Protein AF-A0A0A9CL65-F1 (afdb_monomer_lite)

Secondary structure (DSSP, 8-state):
-----TT-EE--EEEEEEEEEETTEEEEEEEEEEEEEESSTT-EEEEEEEEEEETTEEEEEEEEEESS---EEEEEEEEE--SSSPPEEEEEEEEE--BGGGBEEEEEEEEEE----

pLDDT: mean 70.3, std 12.45, range [28.8, 86.06]

Structure (mmCIF, N/CA/C/O backbone):
data_AF-A0A0A9CL65-F1
#
_entry.id   AF-A0A0A9CL65-F1
#
loop_
_atom_site.group_PDB
_atom_site.id
_atom_site.type_symbol
_atom_site.label_atom_id
_atom_site.label_alt_id
_atom_site.label_comp_id
_atom_site.label_asym_id
_atom_site.label_entity_id
_atom_site.label_seq_id
_atom_site.pdbx_PDB_ins_code
_atom_site.Cartn_x
_atom_site.Cartn_y
_atom_site.Cartn_z
_atom_site.occupancy
_atom_site.B_iso_or_equiv
_atom_site.auth_seq_id
_atom_site.auth_comp_id
_atom_site.auth_asym_id
_atom_site.auth_atom_id
_atom_site.pdbx_PDB_model_num
ATOM 1 N N . MET A 1 1 ? -2.964 -17.979 -0.341 1.00 28.80 1 MET A N 1
ATOM 2 C CA . MET A 1 1 ? -3.068 -18.185 -1.799 1.00 28.80 1 MET A CA 1
ATOM 3 C C . MET A 1 1 ? -1.833 -17.553 -2.418 1.00 28.80 1 MET A C 1
ATOM 5 O O . MET A 1 1 ? -1.706 -16.342 -2.351 1.00 28.80 1 MET A O 1
ATOM 9 N N . VAL A 1 2 ? -0.875 -18.357 -2.890 1.00 35.28 2 VAL A N 1
ATOM 10 C CA . VAL A 1 2 ? 0.286 -17.848 -3.637 1.00 35.28 2 VAL A CA 1
ATOM 11 C C . VAL A 1 2 ? -0.224 -17.519 -5.031 1.00 35.28 2 VAL A C 1
ATOM 13 O O . VAL A 1 2 ? -0.524 -18.413 -5.819 1.00 35.28 2 VAL A O 1
ATOM 16 N N . GLN A 1 3 ? -0.434 -16.235 -5.288 1.00 39.38 3 GLN A N 1
ATOM 17 C CA . GLN A 1 3 ? -0.783 -15.751 -6.611 1.00 39.38 3 GLN A CA 1
ATOM 18 C C . GLN A 1 3 ? 0.503 -15.842 -7.440 1.00 39.38 3 GLN A C 1
ATOM 20 O O . GLN A 1 3 ? 1.481 -15.176 -7.119 1.00 39.38 3 GLN A O 1
ATOM 25 N N . TRP A 1 4 ? 0.536 -16.724 -8.440 1.00 41.47 4 TRP A N 1
ATOM 26 C CA . TRP A 1 4 ? 1.606 -16.779 -9.438 1.00 41.47 4 TRP A CA 1
ATOM 27 C C . TRP A 1 4 ? 1.181 -15.950 -10.657 1.00 41.47 4 TRP A C 1
ATOM 29 O O . TRP A 1 4 ? 0.454 -16.473 -11.504 1.00 41.47 4 TRP A O 1
ATOM 39 N N . PRO A 1 5 ? 1.597 -14.680 -10.789 1.00 51.94 5 PRO A N 1
ATOM 40 C CA . PRO A 1 5 ? 1.540 -13.989 -12.060 1.00 51.94 5 PRO A CA 1
ATOM 41 C C . PRO A 1 5 ? 2.884 -14.160 -12.782 1.00 51.94 5 PRO A C 1
ATOM 43 O O . PRO A 1 5 ? 3.950 -13.827 -12.268 1.00 51.94 5 PRO A O 1
ATOM 46 N N . ASP A 1 6 ? 2.821 -14.723 -13.984 1.00 60.66 6 ASP A N 1
ATOM 47 C CA . ASP A 1 6 ? 3.777 -14.503 -15.074 1.00 60.66 6 ASP A CA 1
ATOM 48 C C . ASP A 1 6 ?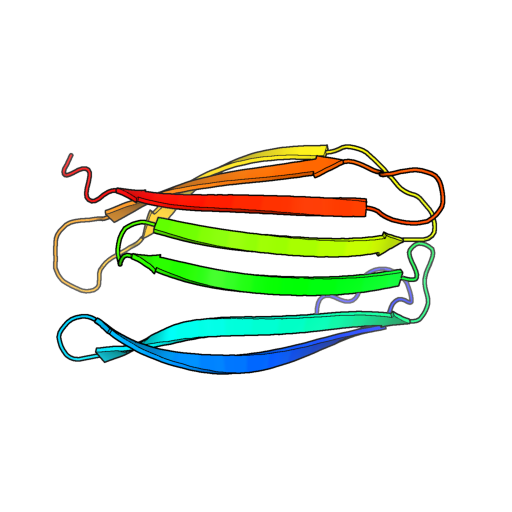 5.272 -14.441 -14.675 1.00 60.66 6 ASP A C 1
ATOM 50 O O . ASP A 1 6 ? 5.903 -13.385 -14.666 1.00 60.66 6 ASP A O 1
ATOM 54 N N . LYS A 1 7 ? 5.856 -15.596 -14.317 1.00 62.62 7 LYS A N 1
ATOM 55 C CA . LYS A 1 7 ? 7.310 -15.775 -14.074 1.00 62.62 7 LYS A CA 1
ATOM 56 C C . LYS A 1 7 ? 7.946 -14.790 -13.073 1.00 62.62 7 LYS A C 1
ATOM 58 O O . LYS A 1 7 ? 9.161 -14.595 -13.110 1.00 62.62 7 LYS A O 1
ATOM 63 N N . SER A 1 8 ? 7.156 -14.188 -12.191 1.00 65.44 8 SER A N 1
ATOM 64 C CA . SER A 1 8 ? 7.639 -13.300 -11.135 1.00 65.44 8 SER A CA 1
ATOM 65 C C . SER A 1 8 ? 7.494 -13.972 -9.772 1.00 65.44 8 SER A C 1
ATOM 67 O O . SER A 1 8 ? 6.502 -14.646 -9.496 1.00 65.44 8 SER A O 1
ATOM 69 N N . LEU A 1 9 ? 8.517 -13.832 -8.932 1.00 67.94 9 LEU A N 1
ATOM 70 C CA . LEU A 1 9 ? 8.536 -14.305 -7.556 1.00 67.94 9 LEU A CA 1
ATOM 71 C C . LEU A 1 9 ? 8.634 -13.088 -6.645 1.00 67.94 9 LEU A C 1
ATOM 73 O O . LEU A 1 9 ? 9.666 -12.420 -6.612 1.00 67.94 9 LEU A O 1
ATOM 77 N N . SER A 1 10 ? 7.565 -12.809 -5.907 1.00 72.94 10 SER A N 1
ATOM 78 C CA . SER A 1 10 ? 7.548 -11.768 -4.881 1.00 72.94 10 SER A CA 1
ATOM 79 C C . SER A 1 10 ? 7.713 -12.399 -3.503 1.00 72.94 10 SER A C 1
ATOM 81 O O . SER A 1 10 ? 6.956 -13.298 -3.139 1.00 72.94 10 SER A O 1
ATOM 83 N N . LEU A 1 11 ? 8.689 -11.935 -2.724 1.00 76.75 11 LEU A N 1
ATOM 84 C CA . LEU A 1 11 ? 8.923 -12.404 -1.359 1.00 76.75 11 LEU A CA 1
ATOM 85 C C . LEU A 1 11 ? 8.618 -11.267 -0.390 1.00 76.75 11 LEU A C 1
ATOM 87 O O . LEU A 1 11 ? 9.383 -10.320 -0.309 1.00 76.75 11 LEU A O 1
ATOM 91 N N . GLY A 1 12 ? 7.497 -11.350 0.326 1.00 79.06 12 GLY A N 1
ATOM 92 C CA . GLY A 1 12 ? 7.101 -10.347 1.314 1.00 79.06 12 GLY A CA 1
ATOM 93 C C . GLY A 1 12 ? 7.647 -10.664 2.702 1.00 79.06 12 GLY A C 1
ATOM 94 O O . GLY A 1 12 ? 7.227 -11.634 3.330 1.00 79.06 12 GLY A O 1
ATOM 95 N N . LEU A 1 13 ? 8.561 -9.835 3.194 1.00 80.31 13 LEU A N 1
ATOM 96 C CA . LEU A 1 13 ? 8.980 -9.795 4.590 1.00 80.31 13 LEU A CA 1
ATOM 97 C C . LEU A 1 13 ? 8.149 -8.738 5.307 1.00 80.31 13 LEU A C 1
ATOM 99 O O . LEU A 1 13 ? 8.037 -7.617 4.828 1.00 80.31 13 LEU A O 1
ATOM 103 N N . ALA A 1 14 ? 7.563 -9.078 6.448 1.00 82.69 14 ALA A N 1
ATOM 104 C CA . ALA A 1 14 ? 6.823 -8.144 7.285 1.00 82.69 14 ALA A CA 1
ATOM 105 C C . ALA A 1 14 ? 7.334 -8.248 8.720 1.00 82.69 14 ALA A C 1
ATOM 107 O O . ALA A 1 14 ? 7.331 -9.326 9.311 1.00 82.69 14 ALA A O 1
ATOM 108 N N . GLN A 1 15 ? 7.771 -7.125 9.277 1.00 84.94 15 GLN A N 1
ATOM 109 C CA . GLN A 1 15 ? 8.268 -7.017 10.636 1.00 84.94 15 GLN A CA 1
ATOM 110 C C . GLN A 1 15 ? 7.467 -5.963 11.393 1.00 84.94 15 GLN A C 1
ATOM 112 O O . GLN A 1 15 ? 7.430 -4.790 11.023 1.00 84.94 15 GLN A O 1
ATOM 117 N N . VAL A 1 16 ? 6.842 -6.386 12.488 1.00 84.44 16 VAL A N 1
ATOM 118 C CA . VAL A 1 16 ? 6.159 -5.479 13.410 1.00 84.44 16 VAL A CA 1
ATOM 119 C C . VAL A 1 16 ? 7.203 -4.850 14.330 1.00 84.44 16 VAL A C 1
ATOM 121 O O . VAL A 1 16 ? 7.914 -5.554 15.042 1.00 84.44 16 VAL A O 1
ATOM 124 N N . LEU A 1 17 ? 7.306 -3.525 14.296 1.00 83.88 17 LEU A N 1
ATOM 125 C CA . LEU A 1 17 ? 8.226 -2.740 15.119 1.00 83.88 17 LEU A CA 1
ATOM 126 C C . LEU A 1 17 ? 7.636 -2.402 16.486 1.00 83.88 17 LEU A C 1
ATOM 128 O O . LEU A 1 17 ? 8.357 -2.34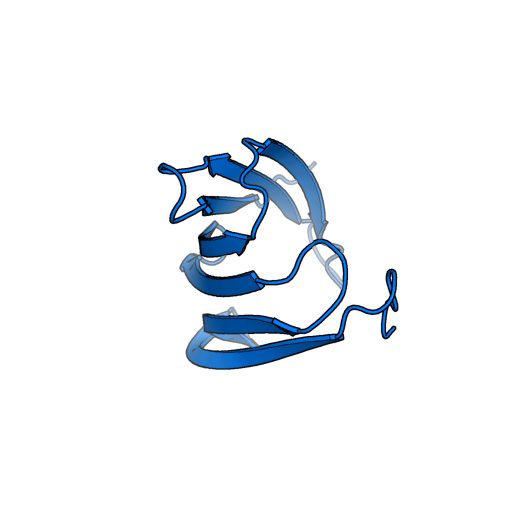3 17.478 1.00 83.88 17 LEU A O 1
ATOM 132 N N . SER A 1 18 ? 6.332 -2.146 16.541 1.00 83.56 18 SER A N 1
ATOM 133 C CA . SER A 1 18 ? 5.661 -1.749 17.772 1.00 83.56 18 SER A CA 1
ATOM 134 C C . SER A 1 18 ? 4.260 -2.333 17.835 1.00 83.56 18 SER A C 1
ATOM 136 O O . SER A 1 18 ? 3.599 -2.553 16.819 1.00 83.56 18 SER A O 1
ATOM 138 N N . TRP A 1 19 ? 3.809 -2.580 19.058 1.00 78.75 19 TRP A N 1
ATOM 139 C CA . TRP A 1 19 ? 2.479 -3.083 19.351 1.00 78.75 19 TRP A CA 1
ATOM 140 C C . TRP A 1 19 ? 1.747 -2.086 20.237 1.00 78.75 19 TRP A C 1
ATOM 142 O O . TRP A 1 19 ? 2.335 -1.473 21.128 1.00 78.75 19 TRP A O 1
ATOM 152 N N . ARG A 1 20 ? 0.445 -1.958 20.018 1.00 73.62 20 ARG A N 1
ATOM 153 C CA . ARG A 1 20 ? -0.466 -1.140 20.813 1.00 73.62 20 ARG A CA 1
ATOM 154 C C . ARG A 1 20 ? -1.582 -2.013 21.358 1.00 73.62 20 ARG A C 1
ATOM 156 O O . ARG A 1 20 ? -1.996 -2.987 20.735 1.00 73.62 20 ARG A O 1
ATOM 163 N N . ARG A 1 21 ? -2.085 -1.656 22.537 1.00 71.31 21 ARG A N 1
ATOM 164 C CA . ARG A 1 21 ? -3.304 -2.258 23.078 1.00 71.31 21 ARG A CA 1
ATOM 165 C C . ARG A 1 21 ? -4.517 -1.556 22.480 1.00 71.31 21 ARG A C 1
ATOM 167 O O . ARG A 1 21 ? -4.637 -0.339 22.585 1.00 71.31 21 ARG A O 1
ATOM 174 N N . SER A 1 22 ? -5.389 -2.337 21.862 1.00 64.56 22 SER A N 1
ATOM 175 C CA . SER A 1 22 ? -6.662 -1.921 21.286 1.00 64.56 22 SER A CA 1
ATOM 176 C C . SER A 1 22 ? -7.757 -2.702 22.012 1.00 64.56 22 SER A C 1
ATOM 178 O O . SER A 1 22 ? -7.994 -3.883 21.742 1.00 64.56 22 SER A O 1
ATOM 180 N N . GLY A 1 23 ? -8.326 -2.086 23.053 1.00 71.94 23 GLY A N 1
ATOM 181 C CA . GLY A 1 23 ? -9.202 -2.768 24.008 1.00 71.94 23 GLY A CA 1
ATOM 182 C C . GLY A 1 23 ? -8.493 -3.930 24.716 1.00 71.94 23 GLY A C 1
ATOM 183 O O . GLY A 1 23 ? -7.488 -3.733 25.398 1.00 71.94 23 GLY A O 1
ATOM 184 N N . LEU A 1 24 ? -9.015 -5.147 24.536 1.00 67.75 24 LEU A N 1
ATOM 185 C CA . LEU A 1 24 ? -8.466 -6.390 25.099 1.00 67.75 24 LEU A CA 1
ATOM 186 C C . LEU A 1 24 ? -7.428 -7.082 24.195 1.00 67.75 24 LEU A C 1
ATOM 188 O O . LEU A 1 24 ? -6.855 -8.092 24.598 1.00 67.75 24 LEU A O 1
ATOM 192 N N . MET A 1 25 ? -7.176 -6.573 22.985 1.00 69.38 25 MET A N 1
ATOM 193 C CA . MET A 1 25 ? -6.279 -7.205 22.011 1.00 69.38 25 MET A CA 1
ATOM 194 C C . MET A 1 25 ? -5.013 -6.373 21.775 1.00 69.38 25 MET A C 1
ATOM 196 O O . MET A 1 25 ? -5.030 -5.144 21.855 1.00 69.38 25 MET A O 1
ATOM 200 N N . LEU A 1 26 ? -3.901 -7.041 21.456 1.00 71.06 26 LEU A N 1
ATOM 201 C CA . LEU A 1 26 ? -2.706 -6.386 20.919 1.00 71.06 26 LEU A CA 1
ATOM 202 C C . LEU A 1 26 ? -2.843 -6.248 19.400 1.00 71.06 26 LEU A C 1
ATOM 204 O O . LEU A 1 26 ? -3.088 -7.232 18.705 1.00 71.06 26 LEU A O 1
ATOM 208 N N . GLN A 1 27 ? -2.652 -5.035 18.893 1.00 74.12 27 GLN A N 1
ATOM 209 C CA . GLN A 1 27 ? -2.607 -4.727 17.467 1.00 74.12 27 GLN A CA 1
ATOM 210 C C . GLN A 1 27 ? -1.235 -4.143 17.100 1.00 74.12 27 GLN A C 1
ATOM 212 O O . GLN A 1 27 ? -0.642 -3.426 17.910 1.00 74.12 27 GLN A O 1
ATOM 217 N N . PRO A 1 28 ? -0.698 -4.449 15.911 1.00 73.81 28 PRO A N 1
ATOM 218 C CA . PRO A 1 28 ? 0.558 -3.875 15.447 1.00 73.81 28 PRO A CA 1
ATOM 219 C C . PRO A 1 28 ? 0.372 -2.371 15.201 1.00 73.81 28 PRO A C 1
ATOM 221 O O . PRO A 1 28 ? -0.504 -1.966 14.445 1.00 73.81 28 PRO A O 1
ATOM 224 N N . ALA A 1 29 ? 1.173 -1.537 15.862 1.00 80.25 29 ALA A N 1
ATOM 225 C CA . ALA A 1 29 ? 1.102 -0.079 15.743 1.00 80.25 29 ALA A CA 1
ATOM 226 C C . ALA A 1 29 ? 2.039 0.466 14.664 1.00 80.25 29 ALA A C 1
ATOM 228 O O . ALA A 1 29 ? 1.714 1.430 13.979 1.00 80.25 29 ALA A O 1
ATOM 229 N N . THR A 1 30 ? 3.190 -0.168 14.478 1.00 82.25 30 THR A N 1
ATOM 230 C CA . THR A 1 30 ? 4.111 0.157 13.393 1.00 82.25 30 THR A CA 1
ATOM 231 C C . THR A 1 30 ? 4.627 -1.144 12.810 1.00 82.25 30 THR A C 1
ATOM 233 O O . THR A 1 30 ? 5.122 -2.001 13.542 1.00 82.25 30 THR A O 1
ATOM 236 N N . GLN A 1 31 ? 4.531 -1.294 11.498 1.00 86.06 31 GLN A N 1
ATOM 237 C CA . GLN A 1 31 ? 4.995 -2.453 10.755 1.00 86.06 31 GLN A CA 1
ATOM 238 C C . GLN A 1 31 ? 5.761 -1.983 9.524 1.00 86.06 31 GLN A C 1
ATOM 240 O O . GLN A 1 31 ? 5.317 -1.095 8.806 1.00 86.06 31 GLN A O 1
ATOM 245 N N . ILE A 1 32 ? 6.906 -2.603 9.272 1.00 83.56 32 ILE A N 1
ATOM 246 C CA . ILE A 1 32 ? 7.641 -2.458 8.019 1.00 83.56 32 ILE A CA 1
ATOM 247 C C . ILE A 1 32 ? 7.433 -3.730 7.216 1.00 83.56 32 ILE A C 1
ATOM 249 O O . ILE A 1 32 ? 7.575 -4.830 7.744 1.00 83.56 32 ILE A O 1
ATOM 253 N N . SER A 1 33 ? 7.116 -3.587 5.939 1.00 83.25 33 SER A N 1
ATOM 254 C CA . SER A 1 33 ? 7.091 -4.670 4.976 1.00 83.25 33 SER A CA 1
ATOM 255 C C . SER A 1 33 ? 8.027 -4.375 3.813 1.00 83.25 33 SER A C 1
ATOM 257 O O . SER A 1 33 ? 8.157 -3.240 3.373 1.00 83.25 33 SER A O 1
ATOM 259 N N . ILE A 1 34 ? 8.729 -5.393 3.337 1.00 83.25 34 ILE A N 1
ATOM 260 C CA . ILE A 1 34 ? 9.634 -5.320 2.199 1.00 83.25 34 ILE A CA 1
ATOM 261 C C . ILE A 1 34 ? 9.283 -6.488 1.285 1.00 83.25 34 ILE A C 1
ATOM 263 O O . ILE A 1 34 ? 9.354 -7.642 1.694 1.00 83.25 34 ILE A O 1
ATOM 267 N N . CYS A 1 35 ? 8.916 -6.183 0.049 1.00 81.81 35 CYS A N 1
ATOM 268 C CA . CYS A 1 35 ? 8.464 -7.122 -0.966 1.00 81.81 35 CYS A CA 1
ATOM 269 C C . CYS A 1 35 ? 9.335 -6.993 -2.231 1.00 81.81 35 CYS A C 1
ATOM 271 O O . CYS A 1 35 ? 8.937 -6.318 -3.188 1.00 81.81 35 CYS A O 1
ATOM 273 N N . PRO A 1 36 ? 10.540 -7.595 -2.275 1.00 79.94 36 PRO A N 1
ATOM 274 C CA . PRO A 1 36 ? 11.275 -7.801 -3.518 1.00 79.94 36 PRO A CA 1
ATOM 275 C C . PRO A 1 36 ? 10.488 -8.691 -4.478 1.00 79.94 36 PRO A C 1
ATOM 277 O O . PRO A 1 36 ? 9.997 -9.749 -4.093 1.00 79.94 36 PRO A O 1
ATOM 280 N N . THR A 1 37 ? 10.420 -8.279 -5.740 1.00 78.62 37 THR A N 1
ATOM 281 C CA . THR A 1 37 ? 9.871 -9.044 -6.861 1.00 78.62 37 THR A CA 1
ATOM 282 C C . THR A 1 37 ? 10.982 -9.346 -7.863 1.00 78.62 37 THR A C 1
ATOM 284 O O . THR A 1 37 ? 11.500 -8.458 -8.549 1.00 78.62 37 THR A O 1
ATOM 287 N N . ILE A 1 38 ? 11.359 -10.621 -7.932 1.00 68.88 38 ILE A N 1
ATOM 288 C CA . ILE A 1 38 ? 12.432 -11.153 -8.770 1.00 68.88 38 ILE A CA 1
ATOM 289 C C . ILE A 1 38 ? 11.804 -11.871 -9.965 1.00 68.88 38 ILE A C 1
ATOM 291 O O . ILE A 1 38 ? 11.011 -12.796 -9.799 1.00 68.88 38 ILE A O 1
ATOM 295 N N . GLY A 1 39 ? 12.194 -11.473 -11.176 1.00 65.25 39 GLY A N 1
ATOM 296 C CA . GLY A 1 39 ? 11.698 -12.076 -12.414 1.00 65.25 39 GLY A CA 1
ATOM 297 C C . GLY A 1 39 ? 10.389 -11.465 -12.926 1.00 65.25 39 GLY A C 1
ATOM 298 O O . GLY A 1 39 ? 9.763 -10.630 -12.275 1.00 65.25 39 GLY A O 1
ATOM 299 N N . GLY A 1 40 ? 10.002 -11.871 -14.135 1.00 67.31 40 GLY A N 1
ATOM 300 C CA . GLY A 1 40 ? 8.855 -11.323 -14.860 1.00 67.31 40 GLY A CA 1
ATOM 301 C C . GLY A 1 40 ? 9.120 -9.950 -15.489 1.00 67.31 40 GLY A C 1
ATOM 302 O O . GLY A 1 40 ? 10.226 -9.412 -15.449 1.00 67.31 40 GLY A O 1
ATOM 303 N N . ARG A 1 41 ? 8.082 -9.378 -16.112 1.00 58.62 41 ARG A N 1
ATOM 304 C CA . ARG A 1 41 ? 8.154 -8.084 -16.823 1.00 58.62 41 ARG A CA 1
ATOM 305 C C . ARG A 1 41 ? 8.164 -6.870 -15.881 1.00 58.62 41 ARG A C 1
ATOM 307 O O . ARG A 1 41 ? 8.485 -5.770 -16.313 1.00 58.62 41 ARG A O 1
ATOM 314 N N . GLN A 1 42 ? 7.818 -7.081 -14.611 1.00 62.19 42 GLN A N 1
ATOM 315 C CA . GLN A 1 42 ? 7.731 -6.066 -13.557 1.00 62.19 42 GLN A CA 1
ATOM 316 C C . GLN A 1 42 ? 8.627 -6.448 -12.368 1.00 62.19 42 GLN A C 1
ATOM 318 O O . GLN A 1 42 ? 8.160 -6.597 -11.242 1.00 62.19 42 GLN A O 1
ATOM 323 N N . SER A 1 43 ? 9.928 -6.634 -12.616 1.00 65.12 43 SER A N 1
ATOM 324 C CA . SER A 1 43 ? 10.891 -6.778 -11.519 1.00 65.12 43 SER A CA 1
ATOM 325 C C . SER A 1 43 ? 11.006 -5.463 -10.748 1.00 65.12 43 SER A C 1
ATOM 327 O O . SER A 1 43 ? 11.002 -4.377 -11.341 1.00 65.12 43 SER A O 1
ATOM 329 N N . GLY A 1 44 ? 11.095 -5.559 -9.424 1.00 75.44 44 GLY A N 1
ATOM 330 C CA . GLY A 1 44 ? 11.123 -4.382 -8.577 1.00 75.44 44 GLY A CA 1
ATOM 331 C C . GLY A 1 44 ? 11.268 -4.667 -7.091 1.00 75.44 44 GLY A C 1
ATOM 332 O O . GLY A 1 44 ? 11.232 -5.814 -6.657 1.00 75.44 44 GLY A O 1
ATOM 333 N N . LEU A 1 45 ? 11.419 -3.610 -6.302 1.00 76.50 45 LEU A N 1
ATOM 334 C CA . LEU A 1 45 ? 11.425 -3.661 -4.841 1.00 76.50 45 LEU A CA 1
ATOM 335 C C . LEU A 1 45 ? 10.291 -2.780 -4.328 1.00 76.50 45 LEU A C 1
ATOM 337 O O . LEU A 1 45 ? 10.277 -1.589 -4.623 1.00 76.50 45 LEU A O 1
ATOM 341 N N . CYS A 1 46 ? 9.362 -3.340 -3.558 1.00 77.81 46 CYS A N 1
ATOM 342 C CA . CYS A 1 46 ? 8.414 -2.544 -2.783 1.00 77.81 46 CYS A CA 1
ATOM 343 C C . CYS A 1 46 ? 8.839 -2.550 -1.314 1.00 77.81 46 CYS A C 1
ATOM 345 O O . CYS A 1 46 ? 9.175 -3.596 -0.770 1.00 77.81 46 CYS A O 1
ATOM 347 N N . MET A 1 47 ? 8.833 -1.396 -0.669 1.00 82.19 47 MET A N 1
ATOM 348 C CA . MET A 1 47 ? 8.977 -1.238 0.769 1.00 82.19 47 MET A CA 1
ATOM 349 C C . MET A 1 47 ? 7.771 -0.454 1.264 1.00 82.19 47 MET A C 1
ATOM 351 O O . MET A 1 47 ? 7.428 0.575 0.702 1.00 82.19 47 MET A O 1
ATOM 355 N N . GLU A 1 48 ? 7.118 -0.930 2.308 1.00 85.00 48 GLU A N 1
ATOM 356 C CA . GLU A 1 48 ? 5.889 -0.368 2.848 1.00 85.00 48 GLU A CA 1
ATOM 357 C C . GLU A 1 48 ? 6.081 -0.180 4.354 1.00 85.00 48 GLU A C 1
ATOM 359 O O . GLU A 1 48 ? 6.493 -1.091 5.063 1.00 85.00 48 GLU A O 1
ATOM 364 N N . LEU A 1 49 ? 5.814 1.012 4.862 1.00 83.00 49 LEU A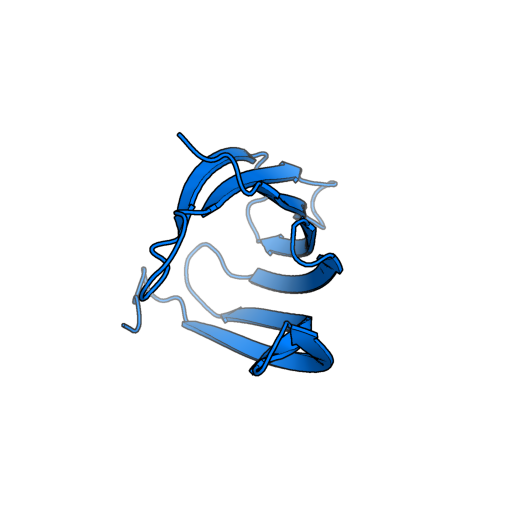 N 1
ATOM 365 C CA . LEU A 1 49 ? 5.766 1.342 6.275 1.00 83.00 49 LEU A CA 1
ATOM 366 C C . LEU A 1 49 ? 4.309 1.622 6.631 1.00 83.00 49 LEU A C 1
ATOM 368 O O . LEU A 1 49 ? 3.719 2.612 6.207 1.00 83.00 49 LEU A O 1
ATOM 372 N N . ILE A 1 50 ? 3.735 0.736 7.430 1.00 83.25 50 ILE A N 1
ATOM 373 C CA . ILE A 1 50 ? 2.392 0.859 7.981 1.00 83.25 50 ILE A CA 1
ATOM 374 C C . ILE A 1 50 ? 2.536 1.418 9.392 1.00 83.25 50 ILE A C 1
ATOM 376 O O . ILE A 1 50 ? 3.176 0.812 10.251 1.00 83.25 50 ILE A O 1
ATOM 380 N N . HIS A 1 51 ? 1.932 2.569 9.646 1.00 81.06 51 HIS A N 1
ATOM 381 C CA . HIS A 1 51 ? 1.861 3.183 10.958 1.00 81.06 51 HIS A CA 1
ATOM 382 C C . HIS A 1 51 ? 0.408 3.474 11.338 1.00 81.06 51 HIS A C 1
ATOM 384 O O . HIS A 1 51 ? -0.255 4.340 10.773 1.00 81.06 51 HIS A O 1
ATOM 390 N N . SER A 1 52 ? -0.082 2.758 12.341 1.00 73.62 52 SER A N 1
ATOM 391 C CA . SER A 1 52 ? -1.383 2.988 12.957 1.00 73.62 52 SER A CA 1
ATOM 392 C C . SER A 1 52 ? -1.251 4.090 14.009 1.00 73.62 52 SER A C 1
ATOM 394 O O . SER A 1 52 ? -0.875 3.841 15.158 1.00 73.62 52 SER A O 1
ATOM 396 N N . ALA A 1 53 ? -1.511 5.336 13.603 1.00 64.88 53 ALA A N 1
ATOM 397 C CA . ALA A 1 53 ? -1.431 6.496 14.490 1.00 64.88 53 ALA A CA 1
ATOM 398 C C . ALA A 1 53 ? -2.588 6.514 15.506 1.00 64.88 53 ALA A C 1
ATOM 400 O O . ALA A 1 53 ? -2.415 6.943 16.648 1.00 64.88 53 ALA A O 1
ATOM 401 N N . ASN A 1 54 ? -3.774 6.032 15.114 1.00 65.69 54 ASN A N 1
ATOM 402 C CA . ASN A 1 54 ? -4.922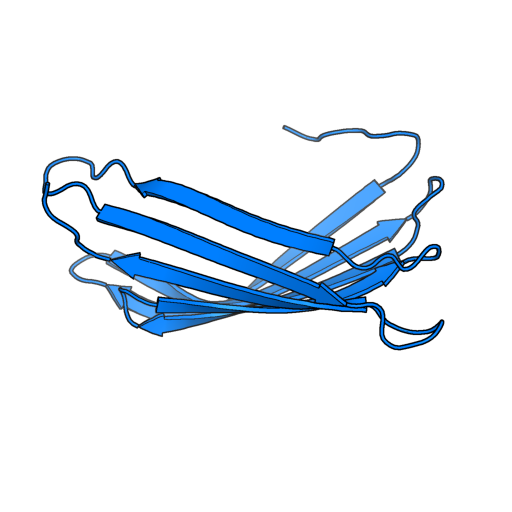 5.901 16.005 1.00 65.69 54 ASN A CA 1
ATOM 403 C C . ASN A 1 54 ? -5.788 4.682 15.633 1.00 65.69 54 ASN A C 1
ATOM 405 O O . ASN A 1 54 ? -5.704 4.175 14.529 1.00 65.69 54 ASN A O 1
ATOM 409 N N . GLU A 1 55 ? -6.684 4.235 16.520 1.00 66.81 55 GLU A N 1
ATOM 410 C CA . GLU A 1 55 ? -7.590 3.100 16.247 1.00 66.81 55 GLU A CA 1
ATOM 411 C C . GLU A 1 55 ? -8.535 3.354 15.057 1.00 66.81 55 GLU A C 1
ATOM 413 O O . GLU A 1 55 ? -9.109 2.429 14.487 1.00 66.81 55 GLU A O 1
ATOM 418 N N . ASN A 1 56 ? -8.699 4.632 14.707 1.00 67.38 56 ASN A N 1
ATOM 419 C CA . ASN A 1 56 ? -9.543 5.114 13.625 1.00 67.38 56 ASN A CA 1
ATOM 420 C C . ASN A 1 56 ? -8.735 5.554 12.397 1.00 67.38 56 ASN A C 1
ATOM 422 O O . ASN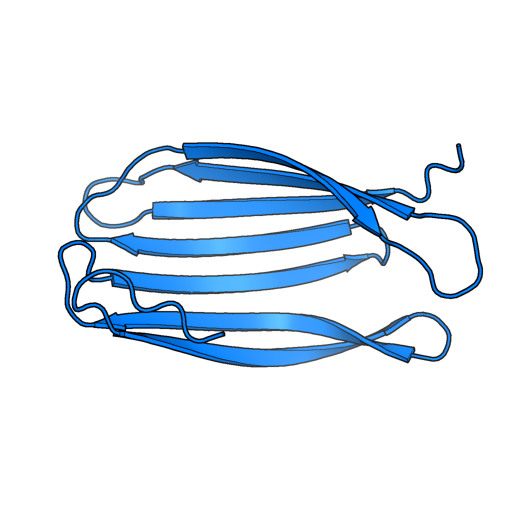 A 1 56 ? -9.341 5.891 11.385 1.00 67.38 56 ASN A O 1
ATOM 426 N N . VAL A 1 57 ? -7.400 5.627 12.475 1.00 71.25 57 VAL A N 1
ATOM 427 C CA . VAL A 1 57 ? -6.565 6.160 11.389 1.00 71.25 57 VAL A CA 1
ATOM 428 C C . VAL A 1 57 ? -5.264 5.375 11.283 1.00 71.25 57 VAL A C 1
ATOM 430 O O . VAL A 1 57 ? -4.386 5.480 12.143 1.00 71.25 57 VAL A O 1
ATOM 433 N N . ASP A 1 58 ? -5.132 4.660 10.173 1.00 76.62 58 ASP A N 1
ATOM 434 C CA . ASP A 1 58 ? -3.912 3.999 9.745 1.00 76.62 58 ASP A CA 1
ATOM 435 C C . ASP A 1 58 ? -3.289 4.797 8.599 1.00 76.62 58 ASP A C 1
ATOM 437 O O . ASP A 1 58 ? -3.950 5.165 7.628 1.00 76.62 58 ASP A O 1
ATOM 441 N N . LEU A 1 59 ? -1.999 5.083 8.712 1.00 79.56 59 LEU A N 1
ATOM 442 C CA . LEU A 1 59 ? -1.224 5.744 7.680 1.00 79.56 59 LEU A CA 1
ATOM 443 C C . LEU A 1 59 ? -0.200 4.755 7.149 1.00 79.56 59 LEU A C 1
ATOM 445 O O . LEU A 1 59 ? 0.617 4.222 7.889 1.00 79.56 59 LEU A O 1
ATOM 449 N N . VAL A 1 60 ? -0.241 4.511 5.852 1.00 84.00 60 VAL A N 1
ATOM 450 C CA . VAL A 1 60 ? 0.726 3.677 5.157 1.00 84.00 60 VAL A CA 1
ATOM 451 C C . VAL A 1 60 ? 1.501 4.574 4.219 1.00 84.00 60 VAL A C 1
ATOM 453 O O . VAL A 1 60 ? 0.920 5.320 3.440 1.00 84.00 60 VAL A O 1
ATOM 456 N N . CYS A 1 61 ? 2.816 4.522 4.269 1.00 82.12 61 CYS A N 1
ATOM 457 C CA . CYS A 1 61 ? 3.655 5.103 3.240 1.00 82.12 61 CYS A CA 1
ATOM 458 C C . CYS A 1 61 ? 4.532 4.004 2.674 1.00 82.12 61 CYS A C 1
ATOM 460 O O . CYS A 1 61 ? 4.951 3.099 3.380 1.00 82.12 61 CYS A O 1
ATOM 462 N N . GLY A 1 62 ? 4.779 4.044 1.382 1.00 82.12 62 GLY A N 1
ATOM 463 C CA . GLY A 1 62 ? 5.558 3.034 0.716 1.00 82.12 62 GLY A CA 1
ATOM 464 C C . GLY A 1 62 ? 6.375 3.626 -0.405 1.00 82.12 62 GLY A C 1
ATOM 465 O O . GLY A 1 62 ? 6.159 4.732 -0.895 1.00 82.12 62 GLY A O 1
ATOM 466 N N . TYR A 1 63 ? 7.367 2.857 -0.782 1.00 78.38 63 TYR A N 1
ATOM 467 C CA . TYR A 1 63 ? 8.292 3.133 -1.840 1.00 78.38 63 TYR A CA 1
ATOM 468 C C . TYR A 1 63 ? 8.303 1.906 -2.729 1.00 78.38 63 TYR A C 1
ATOM 470 O O . TYR A 1 63 ? 8.672 0.821 -2.287 1.00 78.38 63 TYR A O 1
ATOM 478 N N . SER A 1 64 ? 7.895 2.064 -3.978 1.00 76.75 64 SER A N 1
ATOM 479 C CA . SER A 1 64 ? 8.040 1.017 -4.975 1.00 76.75 64 SER A CA 1
ATOM 480 C C . SER A 1 64 ? 9.079 1.436 -6.007 1.00 76.75 64 SER A C 1
ATOM 482 O O . SER A 1 64 ? 9.161 2.590 -6.412 1.00 76.75 64 SER A O 1
ATOM 484 N N . HIS A 1 65 ? 9.925 0.499 -6.402 1.00 73.19 65 HIS A N 1
ATOM 485 C CA . HIS A 1 65 ? 10.874 0.656 -7.486 1.00 73.19 65 HIS A CA 1
ATOM 486 C C . HIS A 1 65 ? 10.529 -0.394 -8.522 1.00 73.19 65 HIS A C 1
ATOM 488 O O . HIS A 1 65 ? 10.832 -1.568 -8.324 1.00 73.19 65 HIS A O 1
ATOM 494 N N . THR A 1 66 ? 9.892 0.011 -9.613 1.00 70.06 66 THR A N 1
ATOM 495 C CA . THR A 1 66 ? 9.523 -0.877 -10.715 1.00 70.06 66 THR A CA 1
ATOM 496 C C . THR A 1 66 ? 10.213 -0.411 -11.992 1.00 70.06 66 THR A C 1
ATOM 498 O O . THR A 1 66 ? 10.473 0.775 -12.178 1.00 70.06 66 THR A O 1
ATOM 501 N N . ALA A 1 67 ? 10.511 -1.341 -12.899 1.00 65.25 67 ALA A N 1
ATOM 502 C CA . ALA A 1 67 ? 11.110 -1.013 -14.197 1.00 65.25 67 ALA A CA 1
ATOM 503 C C . ALA A 1 67 ? 10.179 -0.197 -15.126 1.00 65.25 67 ALA A C 1
ATOM 505 O O . ALA A 1 67 ? 10.587 0.231 -16.203 1.00 65.25 67 ALA A O 1
ATOM 506 N N . SER A 1 68 ? 8.908 -0.017 -14.757 1.00 68.19 68 SER A N 1
ATOM 507 C CA . SER A 1 68 ? 7.903 0.711 -15.537 1.00 68.19 68 SER A CA 1
ATOM 508 C C . SER A 1 68 ? 7.042 1.551 -14.590 1.00 68.19 68 SER A C 1
ATOM 510 O O . SER A 1 68 ? 5.980 1.088 -14.172 1.00 68.19 68 SER A O 1
ATOM 512 N N . PRO A 1 69 ? 7.512 2.754 -14.219 1.00 66.69 69 PRO A N 1
ATOM 513 C CA . PRO A 1 69 ? 6.832 3.602 -13.251 1.00 66.69 69 PRO A CA 1
ATOM 514 C C . PRO A 1 69 ? 5.530 4.175 -13.837 1.00 66.69 69 PRO A C 1
ATOM 516 O O . PRO A 1 69 ? 5.522 4.700 -14.951 1.00 66.69 69 PRO A O 1
ATOM 519 N N . SER A 1 70 ? 4.418 4.086 -13.100 1.00 69.56 70 SER A N 1
ATOM 520 C CA . SER A 1 70 ? 3.098 4.565 -13.555 1.00 69.56 70 SER A CA 1
ATOM 521 C C . SER A 1 70 ? 2.329 5.269 -12.441 1.00 69.56 70 SER A C 1
ATOM 523 O O . SER A 1 70 ? 2.238 4.734 -11.344 1.00 69.56 70 SER A O 1
ATOM 525 N N . ALA A 1 71 ? 1.720 6.424 -12.724 1.00 76.62 71 ALA A N 1
ATOM 526 C CA . ALA A 1 71 ? 0.891 7.136 -11.750 1.00 76.62 71 ALA A CA 1
ATOM 527 C C . ALA A 1 71 ? -0.471 6.457 -11.576 1.00 76.62 71 ALA A C 1
ATOM 529 O O . ALA A 1 71 ? -1.163 6.193 -12.561 1.00 76.62 71 ALA A O 1
ATOM 530 N N . TYR A 1 72 ? -0.870 6.209 -10.329 1.00 78.00 72 TYR A N 1
ATOM 531 C CA . TYR A 1 72 ? -2.155 5.600 -10.014 1.00 78.00 72 TYR A CA 1
ATOM 532 C C . TYR A 1 72 ? -2.754 6.196 -8.740 1.00 78.00 72 TYR A C 1
ATOM 534 O O . TYR A 1 72 ? -2.102 6.299 -7.707 1.00 78.00 72 TYR A O 1
ATOM 542 N N . ALA A 1 73 ? -4.030 6.563 -8.797 1.00 81.50 73 ALA A N 1
ATOM 543 C CA . ALA A 1 73 ? -4.795 6.976 -7.630 1.00 81.50 73 ALA A CA 1
ATOM 544 C C . ALA A 1 73 ? -5.983 6.031 -7.465 1.00 81.50 73 ALA A C 1
ATOM 546 O O . ALA A 1 73 ? -6.688 5.731 -8.428 1.00 81.50 73 ALA A O 1
ATOM 547 N N . SER A 1 74 ? -6.206 5.566 -6.239 1.00 82.25 74 SER A N 1
ATOM 548 C CA . SER A 1 74 ? -7.334 4.701 -5.909 1.00 82.25 74 SER A CA 1
ATOM 549 C C . SER A 1 74 ? -7.988 5.106 -4.602 1.00 82.25 74 SER A C 1
ATOM 551 O O . SER A 1 74 ? -7.337 5.486 -3.630 1.00 82.25 74 SER A O 1
ATOM 553 N N . ILE A 1 75 ? -9.310 4.989 -4.593 1.00 79.19 75 ILE A N 1
ATOM 554 C CA . ILE A 1 75 ? -10.142 5.129 -3.410 1.00 79.19 75 ILE A CA 1
ATOM 555 C C . ILE A 1 75 ? -10.904 3.821 -3.231 1.00 79.19 75 ILE A C 1
ATOM 557 O O . ILE A 1 75 ? -11.539 3.325 -4.158 1.00 79.19 75 ILE A O 1
ATOM 561 N N . SER A 1 76 ? -10.782 3.224 -2.053 1.00 78.31 76 SER A N 1
ATOM 562 C CA . SER A 1 76 ? -11.446 1.977 -1.691 1.00 78.31 76 SER A CA 1
ATOM 563 C C . SER A 1 76 ? -12.283 2.208 -0.445 1.00 78.31 76 SER A C 1
ATOM 565 O O . SER A 1 76 ? -11.806 2.762 0.540 1.00 78.31 76 SER A O 1
ATOM 567 N N . VAL A 1 77 ? -13.538 1.773 -0.482 1.00 76.50 77 VAL A N 1
ATOM 568 C CA . VAL A 1 77 ? -14.438 1.823 0.673 1.00 76.50 77 VAL A CA 1
ATOM 569 C C . VAL A 1 77 ? -14.720 0.393 1.096 1.00 76.50 77 VAL A C 1
ATOM 571 O O . VAL A 1 77 ? -15.249 -0.400 0.321 1.00 76.50 77 VAL A O 1
ATOM 574 N N . GLY A 1 78 ? -14.323 0.053 2.317 1.00 68.94 78 GLY A N 1
ATOM 575 C CA . GLY A 1 78 ? -14.510 -1.263 2.912 1.00 68.94 78 GLY A CA 1
ATOM 576 C C . GLY A 1 78 ? -15.405 -1.195 4.143 1.00 68.94 78 GLY A C 1
ATOM 577 O O . GLY A 1 78 ? -15.483 -0.179 4.828 1.00 68.94 78 GLY A O 1
ATOM 578 N N . ARG A 1 79 ? -16.072 -2.304 4.463 1.00 60.47 79 ARG A N 1
ATOM 579 C CA . ARG A 1 79 ? -16.765 -2.482 5.746 1.00 60.47 79 ARG A CA 1
ATOM 580 C C . ARG A 1 79 ? -16.027 -3.553 6.536 1.00 60.47 79 ARG A C 1
ATOM 582 O O . ARG A 1 79 ? -15.826 -4.656 6.034 1.00 60.47 79 ARG A O 1
ATOM 589 N N . SER A 1 80 ? -15.623 -3.231 7.759 1.00 55.62 80 SER A N 1
ATOM 590 C CA . SER A 1 80 ? -15.055 -4.207 8.683 1.00 55.62 80 SER A CA 1
ATOM 591 C C . SER A 1 80 ? -16.198 -4.906 9.415 1.00 55.62 80 SER A C 1
ATOM 593 O O . SER A 1 80 ? -16.973 -4.275 10.139 1.00 55.62 80 SER A O 1
ATOM 595 N N . LYS A 1 81 ? -16.346 -6.216 9.187 1.00 48.19 81 LYS A N 1
ATOM 596 C CA . LYS A 1 81 ? -17.337 -7.048 9.876 1.00 48.19 81 LYS A CA 1
ATOM 597 C C . LYS A 1 81 ? -16.822 -7.324 11.290 1.00 48.19 81 LYS A C 1
ATOM 599 O O . LYS A 1 81 ? -15.925 -8.142 11.473 1.00 48.19 81 LYS A O 1
ATOM 604 N N . LEU A 1 82 ? -17.365 -6.623 12.282 1.00 47.81 82 LEU A N 1
ATOM 605 C CA . LEU A 1 82 ? -17.050 -6.869 13.687 1.00 47.81 82 LEU A CA 1
ATOM 606 C C . LEU A 1 82 ? -17.748 -8.162 14.141 1.00 47.81 82 LEU A C 1
ATOM 608 O O . LEU A 1 82 ? -18.953 -8.323 13.942 1.00 47.81 82 LEU A O 1
ATOM 612 N N . ASN A 1 83 ? -17.010 -9.081 14.768 1.00 41.75 83 ASN A N 1
ATOM 613 C CA . ASN A 1 83 ? -17.572 -10.275 15.410 1.00 41.75 83 ASN A CA 1
ATOM 614 C C . ASN A 1 83 ? -18.308 -9.894 16.715 1.00 41.75 83 ASN A C 1
ATOM 616 O O . ASN A 1 83 ? -17.827 -10.204 17.800 1.00 41.75 83 ASN A O 1
ATOM 620 N N . GLY A 1 84 ? -19.458 -9.210 16.611 1.00 49.72 84 GLY A N 1
ATOM 621 C CA . GLY A 1 84 ? -20.388 -9.005 17.737 1.00 49.72 84 GLY A CA 1
ATOM 622 C C . GLY A 1 84 ? -20.705 -7.561 18.167 1.00 49.72 84 GLY A C 1
ATOM 623 O O . GLY A 1 84 ? -21.198 -7.384 19.274 1.00 49.72 84 GLY A O 1
ATOM 624 N N . GLY A 1 85 ? -20.470 -6.533 17.342 1.00 51.88 85 GLY A N 1
ATOM 625 C CA . GLY A 1 85 ? -20.860 -5.138 17.641 1.00 51.88 85 GLY A CA 1
ATOM 626 C C . GLY A 1 85 ? -20.860 -4.224 16.403 1.00 51.88 85 GLY A C 1
ATOM 627 O O . GLY A 1 85 ? -20.745 -4.727 15.285 1.00 51.88 85 GLY A O 1
ATOM 628 N N . ALA A 1 86 ? -21.019 -2.905 16.603 1.00 52.72 86 ALA A N 1
ATOM 629 C CA . ALA A 1 86 ? -21.224 -1.897 15.551 1.00 52.72 86 ALA A CA 1
ATOM 630 C C . ALA A 1 86 ? -20.251 -2.041 14.360 1.00 52.72 86 ALA A C 1
ATOM 632 O O . ALA A 1 86 ? -19.033 -2.154 14.525 1.00 52.72 86 ALA A O 1
ATOM 633 N N . ALA A 1 87 ? -20.800 -2.060 13.143 1.00 52.88 87 ALA A N 1
ATOM 634 C CA . ALA A 1 87 ? -20.028 -2.225 11.917 1.00 52.88 87 ALA A CA 1
ATOM 635 C C . ALA A 1 87 ? -19.183 -0.970 11.649 1.00 52.88 87 ALA A C 1
ATOM 637 O O . ALA A 1 87 ? -19.729 0.103 11.414 1.00 52.88 87 ALA A O 1
ATOM 638 N N . ARG A 1 88 ? -17.851 -1.100 11.649 1.00 59.78 88 ARG A N 1
ATOM 639 C CA . ARG A 1 88 ? -16.945 0.015 11.324 1.00 59.78 88 ARG A CA 1
ATOM 640 C C . ARG A 1 88 ? -16.753 0.093 9.815 1.00 59.78 88 ARG A C 1
ATOM 642 O O . ARG A 1 88 ? -16.524 -0.926 9.156 1.00 59.78 88 ARG A O 1
ATOM 649 N N . SER A 1 89 ? -16.814 1.299 9.271 1.00 64.94 89 SER A N 1
ATOM 650 C CA . SER A 1 89 ? -16.581 1.548 7.850 1.00 64.94 89 SER A CA 1
ATOM 651 C C . SER A 1 89 ? -15.193 2.139 7.660 1.00 64.94 89 SER A C 1
ATOM 653 O O . SER A 1 89 ? -14.812 3.094 8.328 1.00 64.94 89 SER A O 1
ATOM 655 N N . GLY A 1 90 ? -14.415 1.532 6.773 1.00 69.31 90 GLY A N 1
ATOM 656 C CA . GLY A 1 90 ? -13.067 1.962 6.436 1.00 69.31 90 GLY A CA 1
ATOM 657 C C . GLY A 1 90 ? -13.054 2.663 5.085 1.00 69.31 90 GLY A C 1
ATOM 658 O O . GLY A 1 90 ? -13.502 2.093 4.092 1.00 69.31 90 GLY A O 1
ATOM 659 N N . LEU A 1 91 ? -12.518 3.876 5.027 1.00 75.06 91 LEU A N 1
ATOM 660 C CA . LEU A 1 91 ? -12.161 4.542 3.779 1.00 75.06 91 LEU A CA 1
ATOM 661 C C . LEU A 1 91 ? -10.647 4.452 3.609 1.00 75.06 91 LEU A C 1
ATOM 663 O O . LEU A 1 91 ? -9.912 4.916 4.472 1.00 75.06 91 LEU A O 1
ATOM 667 N N . VAL A 1 92 ? -10.179 3.872 2.510 1.00 77.81 92 VAL A N 1
ATOM 668 C CA . VAL A 1 92 ? -8.759 3.775 2.166 1.00 77.81 92 VAL A CA 1
ATOM 669 C C . VAL A 1 92 ? -8.510 4.614 0.926 1.00 77.81 92 VAL A C 1
ATOM 671 O O . VAL A 1 92 ? -9.081 4.364 -0.135 1.00 77.81 92 VAL A O 1
ATOM 674 N N . PHE A 1 93 ? -7.652 5.613 1.054 1.00 78.75 93 PHE A N 1
ATOM 675 C CA . PHE A 1 93 ? -7.240 6.468 -0.043 1.00 78.75 93 PHE A CA 1
ATOM 676 C C . PHE A 1 93 ? -5.763 6.258 -0.320 1.00 78.75 93 PHE A C 1
ATOM 678 O O . PHE A 1 93 ? -4.950 6.579 0.539 1.00 78.75 93 PHE A O 1
ATOM 685 N N . ARG A 1 94 ? -5.422 5.742 -1.503 1.00 83.94 94 ARG A N 1
ATOM 686 C CA . ARG A 1 94 ? -4.048 5.452 -1.919 1.00 83.94 94 ARG A CA 1
ATOM 687 C C . ARG A 1 94 ? -3.692 6.271 -3.150 1.00 83.94 94 ARG A C 1
ATOM 689 O O . ARG A 1 94 ? -4.319 6.125 -4.199 1.00 83.94 94 ARG A O 1
ATOM 696 N N . ILE A 1 95 ? -2.646 7.079 -3.027 1.00 80.12 95 ILE A N 1
ATOM 697 C CA . ILE A 1 95 ? -2.015 7.765 -4.152 1.00 80.12 95 ILE A CA 1
ATOM 698 C C . ILE A 1 95 ? -0.636 7.174 -4.350 1.00 80.12 95 ILE A C 1
ATOM 700 O O . ILE A 1 95 ? 0.140 7.034 -3.407 1.00 80.12 95 ILE A O 1
ATOM 704 N N . ASP A 1 96 ? -0.338 6.888 -5.601 1.00 79.88 96 ASP A N 1
ATOM 705 C CA . ASP A 1 96 ? 0.946 6.438 -6.063 1.00 79.88 96 ASP A CA 1
ATOM 706 C C . ASP A 1 96 ? 1.383 7.335 -7.237 1.00 79.88 96 ASP A C 1
ATOM 708 O O . ASP A 1 96 ? 0.640 7.527 -8.208 1.00 79.88 96 ASP A O 1
ATOM 712 N N . ALA A 1 97 ? 2.561 7.951 -7.111 1.00 76.94 97 ALA A N 1
ATOM 713 C CA . ALA A 1 97 ? 3.085 8.880 -8.101 1.00 76.94 97 ALA A CA 1
ATOM 714 C C . ALA A 1 97 ? 4.547 8.545 -8.432 1.00 76.94 97 ALA A C 1
ATOM 716 O O . ALA A 1 97 ? 5.388 8.521 -7.533 1.00 76.94 97 ALA A O 1
ATOM 717 N N . PRO A 1 98 ? 4.891 8.339 -9.714 1.00 73.50 98 PRO A N 1
ATOM 718 C CA . PR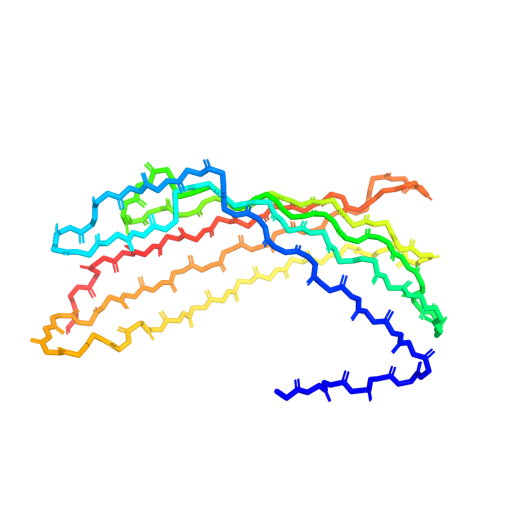O A 1 98 ? 6.261 8.100 -10.122 1.00 73.50 98 PRO A CA 1
ATOM 719 C C . PRO A 1 98 ? 7.078 9.386 -9.981 1.00 73.50 98 PRO A C 1
ATOM 721 O O . PRO A 1 98 ? 6.771 10.414 -10.585 1.00 73.50 98 PRO A O 1
ATOM 724 N N . LEU A 1 99 ? 8.137 9.327 -9.179 1.00 64.56 99 LEU A N 1
ATOM 725 C CA . LEU A 1 99 ? 9.084 10.411 -8.968 1.00 64.56 99 LEU A CA 1
ATOM 726 C C . LEU A 1 99 ? 10.337 10.129 -9.809 1.00 64.56 99 LEU A C 1
ATOM 728 O O . LEU A 1 99 ? 11.316 9.556 -9.331 1.00 64.56 99 LEU A O 1
ATOM 732 N N . ASN A 1 100 ? 10.294 10.539 -11.083 1.00 62.94 100 ASN A N 1
ATOM 733 C CA . ASN A 1 100 ? 11.359 10.311 -12.073 1.00 62.94 100 ASN A CA 1
ATOM 734 C C . ASN A 1 100 ? 11.663 8.802 -12.297 1.00 62.94 100 ASN A C 1
ATOM 736 O O . ASN A 1 100 ? 11.076 7.932 -11.663 1.00 62.94 100 ASN A O 1
ATOM 740 N N . ASN A 1 101 ? 12.587 8.462 -13.200 1.00 60.59 101 ASN A N 1
ATOM 741 C CA . ASN A 1 101 ? 12.931 7.072 -13.573 1.00 60.59 101 ASN A CA 1
ATOM 742 C C . ASN A 1 101 ? 13.486 6.176 -12.436 1.00 60.59 101 ASN A C 1
ATOM 744 O O . ASN A 1 101 ? 13.939 5.068 -12.708 1.00 60.59 101 ASN A O 1
ATOM 748 N N . PHE A 1 102 ? 13.498 6.641 -11.185 1.00 62.34 102 PHE A N 1
ATOM 749 C CA . PHE A 1 102 ? 14.155 5.969 -10.062 1.00 62.34 102 PHE A CA 1
ATOM 750 C C . PHE A 1 102 ? 13.196 5.465 -8.989 1.00 62.34 102 PHE A C 1
ATOM 752 O O . PHE A 1 102 ? 13.583 4.597 -8.216 1.00 62.34 102 PHE A O 1
ATOM 759 N N . ALA A 1 103 ? 11.983 6.007 -8.881 1.00 68.00 103 ALA A N 1
ATOM 760 C CA . ALA A 1 103 ? 11.158 5.754 -7.711 1.00 68.00 103 ALA A CA 1
ATOM 761 C C . ALA A 1 103 ? 9.676 5.959 -7.979 1.00 68.00 103 ALA A C 1
ATOM 763 O O . ALA A 1 103 ? 9.273 6.841 -8.730 1.00 68.00 103 ALA A O 1
ATOM 764 N N . GLN A 1 104 ? 8.859 5.192 -7.274 1.00 77.50 104 GLN A N 1
ATOM 765 C CA . GLN A 1 104 ? 7.416 5.325 -7.252 1.00 77.50 104 GLN A CA 1
ATOM 766 C C . GLN A 1 104 ? 6.956 5.328 -5.783 1.00 77.50 104 GLN A C 1
ATOM 768 O O . GLN A 1 104 ? 6.567 4.290 -5.229 1.00 77.50 104 GLN A O 1
ATOM 773 N N . PRO A 1 105 ? 7.118 6.479 -5.096 1.00 79.06 105 PRO A N 1
ATOM 774 C CA . PRO A 1 105 ? 6.579 6.673 -3.761 1.00 79.06 105 PRO A CA 1
ATOM 775 C C . PRO A 1 105 ? 5.053 6.646 -3.794 1.00 79.06 105 PRO A C 1
ATOM 777 O O . PRO A 1 105 ? 4.405 7.203 -4.682 1.00 79.06 105 PRO A O 1
ATOM 780 N N . TRP A 1 106 ? 4.475 6.040 -2.768 1.00 79.25 106 TRP A N 1
ATOM 781 C CA . TRP A 1 106 ? 3.041 6.023 -2.570 1.00 79.25 106 TRP A CA 1
ATOM 782 C C . TRP A 1 106 ? 2.704 6.211 -1.104 1.00 79.25 106 TRP A C 1
ATOM 784 O O . TRP A 1 106 ? 3.475 5.882 -0.207 1.00 79.25 106 TRP A O 1
ATOM 794 N N . PHE A 1 107 ? 1.531 6.757 -0.846 1.00 81.88 107 PHE A N 1
ATOM 795 C CA . PHE A 1 107 ? 0.990 6.820 0.497 1.00 81.88 107 PHE A CA 1
ATOM 796 C C . PHE A 1 107 ? -0.483 6.451 0.454 1.00 81.88 107 PHE A C 1
ATOM 798 O O . PHE A 1 107 ? -1.200 6.746 -0.503 1.00 81.88 107 PHE A O 1
ATOM 805 N N . SER A 1 108 ? -0.920 5.754 1.489 1.00 81.62 108 SER A N 1
ATOM 806 C CA . SER A 1 108 ? -2.299 5.391 1.710 1.00 81.62 108 SER A CA 1
ATOM 807 C C . SER A 1 108 ? -2.730 5.857 3.085 1.00 81.62 108 SER A C 1
ATOM 809 O O . SER A 1 108 ? -2.089 5.557 4.085 1.00 81.62 108 SER A O 1
ATOM 811 N N . VAL A 1 109 ? -3.842 6.571 3.140 1.00 81.75 109 VAL A N 1
ATOM 812 C CA . VAL A 1 109 ? -4.493 6.939 4.392 1.00 81.75 109 VAL A CA 1
ATOM 813 C C . VAL A 1 109 ? -5.741 6.090 4.512 1.00 81.75 109 VAL A C 1
ATOM 815 O O . VAL A 1 109 ? -6.618 6.135 3.651 1.00 81.75 109 VAL A O 1
ATOM 818 N N . GLN A 1 110 ? -5.811 5.298 5.570 1.00 81.25 110 GLN A N 1
ATOM 819 C CA . GLN A 1 110 ? -6.970 4.505 5.918 1.00 81.25 110 GLN A CA 1
ATOM 820 C C . GLN A 1 110 ? -7.641 5.114 7.145 1.00 81.25 110 GLN A C 1
ATOM 822 O O . GLN A 1 110 ? -7.069 5.192 8.225 1.00 81.25 110 GLN A O 1
ATOM 827 N N . MET A 1 111 ? -8.881 5.546 6.974 1.00 75.31 111 MET A N 1
ATOM 828 C CA . MET A 1 111 ? -9.729 6.058 8.038 1.00 75.31 111 MET A CA 1
ATOM 829 C C . MET A 1 111 ? -10.774 4.999 8.365 1.00 75.31 111 MET A C 1
ATOM 831 O O . MET A 1 111 ? -11.707 4.776 7.597 1.00 75.31 111 MET A O 1
ATOM 835 N N . ASN A 1 112 ? -10.627 4.346 9.509 1.00 69.81 112 ASN A N 1
ATOM 836 C CA . ASN A 1 112 ? -11.625 3.445 10.066 1.00 69.81 112 ASN A CA 1
ATOM 837 C C . ASN A 1 112 ? -12.601 4.279 10.903 1.00 69.81 112 ASN A C 1
ATOM 839 O O . ASN A 1 112 ? -12.466 4.384 12.120 1.00 69.81 112 ASN A O 1
ATOM 843 N N . SER A 1 113 ? -13.569 4.913 10.242 1.00 60.81 113 SER A N 1
ATOM 844 C CA . SER A 1 113 ? -14.625 5.646 10.934 1.00 60.81 113 SER A CA 1
ATOM 845 C C . SER A 1 113 ? -15.658 4.663 11.484 1.00 60.81 113 SER A C 1
ATOM 847 O O . SER A 1 113 ? -16.206 3.824 10.763 1.00 60.81 113 SER A O 1
ATOM 849 N N . GLY A 1 114 ? -15.959 4.771 12.775 1.00 52.84 114 GLY A N 1
ATOM 850 C CA . GLY A 1 114 ? -17.131 4.144 13.385 1.00 52.84 114 GLY A CA 1
ATOM 851 C C . GLY A 1 114 ? -18.418 4.851 12.963 1.00 52.84 114 GLY A C 1
ATOM 852 O O . GLY A 1 114 ? -19.177 5.273 13.824 1.00 52.84 114 GLY A O 1
ATOM 853 N N . LEU A 1 115 ? -18.636 5.044 11.657 1.00 47.75 115 LEU A N 1
ATOM 854 C CA . LEU A 1 115 ? -19.926 5.490 11.144 1.00 47.75 115 LEU A CA 1
ATOM 855 C C . LEU A 1 115 ? -20.929 4.365 11.394 1.00 47.75 115 LEU A C 1
ATOM 857 O O . LEU A 1 115 ? -20.983 3.385 10.649 1.00 47.75 115 LEU A O 1
ATOM 861 N N . GLU A 1 116 ? -21.661 4.507 12.493 1.00 41.50 116 GLU A N 1
ATOM 862 C CA . GLU A 1 116 ? -22.892 3.783 12.762 1.00 41.50 116 GLU A CA 1
ATOM 863 C C . GLU A 1 116 ? -23.901 4.211 11.688 1.00 41.50 116 GLU A C 1
ATOM 865 O O . GLU A 1 116 ? -24.213 5.396 11.561 1.00 41.50 116 GLU A O 1
ATOM 870 N N . PHE A 1 117 ? -24.354 3.264 10.868 1.00 42.75 117 PHE A N 1
ATOM 871 C CA . PHE A 1 117 ? -25.543 3.435 10.034 1.00 42.75 117 PHE A CA 1
ATOM 872 C C . PHE A 1 117 ? -26.593 2.433 10.485 1.00 42.75 117 PHE A C 1
ATOM 874 O O . PHE A 1 117 ? -26.192 1.267 10.734 1.00 42.75 117 PHE A O 1
#

Foldseek 3Di:
DPDDDAFKDKDKDKDQPDWDDDDPDIDRQWMKIWIAIDDDPWGWIKIKIWGNPDPFKIKIKIKIQTQDADWDWDWDKDWDDDPPDQIWIKIKTKTWDDDPNGIIIMMIMIGRHSPRD

Radius of gyration: 16.36 Å; chains: 1; bounding box: 40×29×42 Å

Sequence (117 aa):
MVQWPDKSLSLGLAQVLSWRRSGLMLQPATQISICPTIGGRQSGLCMELIHSANENVDLVCGYSHTASPSAYASISVGRSKLNGGAARSGLVFRIDAPLNNFAQPWFSVQMNSGLEF

Organism: Arundo donax (NCBI:txid35708)